Protein AF-A0A7C7PG23-F1 (afdb_monomer_lite)

Foldseek 3Di:
DDPCVDPCNVVVVPPLQQDAQPAEQAQDLVNLVVLLVLLVVLPDFLVRLLVLLCVLQVHDDDPVQDDSPPRSVVSSSVSSSPDRGVSVVVSLLVSLVVGNRNVSSQVVSQSVCRNVNHQWHADPSDIDGPDPVVD

Radius of gyration: 15.35 Å; chains: 1; bounding box: 30×36×44 Å

pLDDT: mean 93.08, std 10.12, range [50.25, 98.88]

Structure (mmCIF, N/CA/C/O backbone):
data_AF-A0A7C7PG23-F1
#
_entry.id   AF-A0A7C7PG23-F1
#
loop_
_atom_site.group_PDB
_atom_site.id
_atom_site.type_symbol
_atom_site.label_atom_id
_atom_site.label_alt_id
_atom_site.label_comp_id
_atom_site.label_asym_id
_atom_site.label_entity_id
_atom_site.label_seq_id
_atom_site.pdbx_PDB_ins_code
_atom_site.Cartn_x
_atom_site.Cartn_y
_atom_site.Cartn_z
_atom_site.occupancy
_atom_site.B_iso_or_equiv
_atom_site.auth_seq_id
_atom_site.auth_comp_id
_atom_site.auth_asym_id
_atom_site.auth_atom_id
_atom_site.pdbx_PDB_model_num
ATOM 1 N N . MET A 1 1 ? -1.144 16.197 -5.965 1.00 58.91 1 MET A N 1
ATOM 2 C CA . MET A 1 1 ? -2.307 17.110 -5.881 1.00 58.91 1 MET A CA 1
ATOM 3 C C . MET A 1 1 ? -2.333 17.678 -4.473 1.00 58.91 1 MET A C 1
ATOM 5 O O . MET A 1 1 ? -2.046 16.914 -3.566 1.00 58.91 1 MET A O 1
ATOM 9 N N . ASN A 1 2 ? -2.580 18.979 -4.289 1.00 61.81 2 ASN A N 1
ATOM 10 C CA . ASN A 1 2 ? -2.641 19.557 -2.942 1.00 61.81 2 ASN A CA 1
ATOM 11 C C . ASN A 1 2 ? -3.925 19.080 -2.239 1.00 61.81 2 ASN A C 1
ATOM 13 O O . ASN A 1 2 ? -4.990 19.086 -2.858 1.00 61.81 2 ASN A O 1
ATOM 17 N N . GLU A 1 3 ? -3.837 18.654 -0.988 1.00 64.25 3 GLU A N 1
ATOM 18 C CA . GLU A 1 3 ? -4.939 18.037 -0.242 1.00 64.25 3 GLU A CA 1
ATOM 19 C C . GLU A 1 3 ? -6.121 19.003 -0.048 1.00 64.25 3 GLU A C 1
ATOM 21 O O . GLU A 1 3 ? -7.276 18.641 -0.287 1.00 64.25 3 GLU A O 1
ATOM 26 N N . ASP A 1 4 ? -5.818 20.281 0.191 1.00 70.44 4 ASP A N 1
ATOM 27 C CA . ASP A 1 4 ? -6.788 21.383 0.292 1.00 70.44 4 ASP A CA 1
ATOM 28 C C . ASP A 1 4 ? -7.552 21.666 -1.012 1.00 70.44 4 ASP A C 1
ATOM 30 O O . ASP A 1 4 ? -8.566 22.363 -1.020 1.00 70.44 4 ASP A O 1
ATOM 34 N N . SER A 1 5 ? -7.085 21.136 -2.150 1.00 80.00 5 SER A N 1
ATOM 35 C CA . SER A 1 5 ? -7.759 21.317 -3.443 1.00 80.00 5 SER A CA 1
ATOM 36 C C . SER A 1 5 ? -8.829 20.256 -3.733 1.00 80.00 5 SER A C 1
ATOM 38 O O . SER A 1 5 ? -9.661 20.458 -4.631 1.00 80.00 5 SER A O 1
ATOM 40 N N . ARG A 1 6 ? -8.860 19.151 -2.968 1.00 83.56 6 ARG A N 1
ATOM 41 C CA . ARG A 1 6 ? -9.818 18.048 -3.156 1.00 83.56 6 ARG A CA 1
ATOM 42 C C . ARG A 1 6 ? -11.259 18.524 -2.944 1.00 83.56 6 ARG A C 1
ATOM 44 O O . ARG A 1 6 ? -11.539 19.376 -2.105 1.00 83.56 6 ARG A O 1
ATOM 51 N N . PHE A 1 7 ? -12.194 17.979 -3.728 1.00 88.81 7 PHE A N 1
ATOM 52 C CA . PHE A 1 7 ? -13.608 18.371 -3.673 1.00 88.81 7 PHE A CA 1
ATOM 53 C C . PHE A 1 7 ? -14.208 18.176 -2.275 1.00 88.81 7 PHE A C 1
ATOM 55 O O . PHE A 1 7 ? -14.825 19.106 -1.764 1.00 88.81 7 PHE A O 1
ATOM 62 N N . SER A 1 8 ? -13.994 17.013 -1.654 1.00 85.62 8 SER A N 1
ATOM 63 C CA . SER A 1 8 ? -14.511 16.691 -0.319 1.00 85.62 8 SER A CA 1
ATOM 64 C C . SER A 1 8 ? -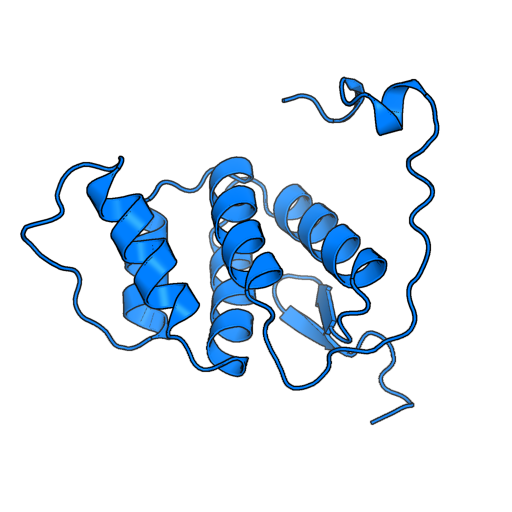13.999 17.665 0.741 1.00 85.62 8 SER A C 1
ATOM 66 O O . SER A 1 8 ? -14.804 18.238 1.469 1.00 85.62 8 SER A O 1
ATOM 68 N N . THR A 1 9 ? -12.692 17.940 0.761 1.00 81.69 9 THR A N 1
ATOM 69 C CA . THR A 1 9 ? -12.074 18.915 1.673 1.00 81.69 9 THR A CA 1
ATOM 70 C C . THR A 1 9 ? -12.654 20.314 1.477 1.00 81.69 9 THR A C 1
ATOM 72 O O . THR A 1 9 ? -13.116 20.932 2.433 1.00 81.69 9 THR A O 1
ATOM 75 N N . ARG A 1 10 ? -12.727 20.798 0.227 1.00 89.38 10 ARG A N 1
ATOM 76 C CA . ARG A 1 10 ? -13.244 22.144 -0.087 1.00 89.38 10 ARG A CA 1
ATOM 77 C C . ARG A 1 10 ? -14.708 22.359 0.297 1.00 89.38 10 ARG A C 1
ATOM 79 O O . ARG A 1 10 ? -15.122 23.507 0.430 1.00 89.38 10 ARG A O 1
ATOM 86 N N . HIS A 1 11 ? -15.482 21.288 0.438 1.00 87.56 11 HIS A N 1
ATOM 87 C CA . HIS A 1 11 ? -16.906 21.352 0.772 1.00 87.56 11 HIS A CA 1
ATOM 88 C C . HIS A 1 11 ? -17.223 20.773 2.159 1.00 87.56 11 HIS A C 1
ATOM 90 O O . HIS A 1 11 ? -18.394 20.651 2.500 1.00 87.56 11 HIS A O 1
ATOM 96 N N . GLY A 1 12 ? -16.206 20.435 2.961 1.00 83.25 12 GLY A N 1
ATOM 97 C CA . GLY A 1 12 ? -16.395 19.919 4.318 1.00 83.25 12 GLY A CA 1
ATOM 98 C C . GLY A 1 12 ? -16.996 18.512 4.393 1.00 83.25 12 GLY A C 1
ATOM 99 O O . GLY A 1 12 ? -17.500 18.136 5.440 1.00 83.25 12 GLY A O 1
ATOM 100 N N . PHE A 1 13 ? -16.941 17.719 3.319 1.00 82.31 13 PHE A N 1
ATOM 101 C CA . PHE A 1 13 ? -17.450 16.337 3.303 1.00 82.31 13 PHE A CA 1
ATOM 102 C C . PHE A 1 13 ? -16.460 15.311 3.858 1.00 82.31 13 PHE A C 1
ATOM 104 O O . PHE A 1 13 ? -16.729 14.117 3.813 1.00 82.31 13 PHE A O 1
ATOM 111 N N . ARG A 1 14 ? -15.294 15.748 4.339 1.00 72.38 14 ARG A N 1
ATOM 112 C CA . ARG A 1 14 ? -14.260 14.860 4.881 1.00 72.38 14 ARG A CA 1
ATOM 113 C C . ARG A 1 14 ? -14.515 14.530 6.355 1.00 72.38 14 ARG A C 1
ATOM 115 O O . ARG A 1 14 ? -13.609 14.604 7.178 1.00 72.38 14 ARG A O 1
ATOM 122 N N . GLU A 1 15 ? -15.761 14.222 6.697 1.00 71.94 15 GLU A N 1
ATOM 123 C CA . GLU A 1 15 ? -16.057 13.561 7.964 1.00 71.94 15 GLU A CA 1
ATOM 124 C C . GLU A 1 15 ? -15.690 12.091 7.775 1.00 71.94 15 GLU A C 1
ATOM 126 O O . GLU A 1 15 ? -16.381 11.364 7.063 1.00 71.94 15 GLU A O 1
ATOM 131 N N . VAL A 1 16 ? -14.560 11.673 8.350 1.00 68.06 16 VAL A N 1
ATOM 132 C CA . VAL A 1 16 ? -14.167 10.261 8.352 1.00 68.06 16 VAL A CA 1
ATOM 133 C C . VAL A 1 16 ? -15.198 9.523 9.199 1.00 68.06 16 VAL A C 1
ATOM 135 O O . VAL A 1 16 ? -15.217 9.651 10.424 1.00 68.06 16 VAL A O 1
ATOM 138 N N . ASN A 1 17 ? -16.103 8.810 8.536 1.00 77.62 17 ASN A N 1
ATOM 139 C CA . ASN A 1 17 ? -17.096 7.999 9.213 1.00 77.62 17 ASN A CA 1
ATOM 140 C C . ASN A 1 17 ? -16.418 6.700 9.638 1.00 77.62 17 ASN A C 1
ATOM 142 O O . ASN A 1 17 ? -16.008 5.911 8.788 1.00 77.62 17 ASN A O 1
ATOM 146 N N . GLU A 1 18 ? -16.250 6.509 10.944 1.00 83.31 18 GLU A N 1
ATOM 147 C CA . GLU A 1 18 ? -15.609 5.310 11.458 1.00 83.31 18 GLU A CA 1
ATOM 148 C C . GLU A 1 18 ? -16.492 4.087 11.199 1.00 83.31 18 GLU A C 1
ATOM 150 O O . GLU A 1 18 ? -17.471 3.844 11.908 1.00 83.31 18 GLU A O 1
ATOM 155 N N . ALA A 1 19 ? -16.145 3.315 10.167 1.00 88.75 19 ALA A N 1
ATOM 156 C CA . ALA A 1 19 ? -16.843 2.083 9.857 1.00 88.75 19 ALA A CA 1
ATOM 157 C C . ALA A 1 19 ? -16.530 1.010 10.909 1.00 88.75 19 ALA A C 1
ATOM 159 O O . ALA A 1 19 ? -15.418 0.930 11.454 1.00 88.75 19 ALA A O 1
ATOM 160 N N . GLU A 1 20 ? -17.525 0.158 11.170 1.00 92.25 20 GLU A N 1
ATOM 161 C CA . GLU A 1 20 ? -17.352 -1.048 11.976 1.00 92.25 20 GLU A CA 1
ATOM 162 C C . GLU A 1 20 ? -16.257 -1.931 11.364 1.00 92.25 20 GLU A C 1
ATOM 164 O O . GLU A 1 20 ? -16.148 -2.059 10.142 1.00 92.25 20 GLU A O 1
ATOM 169 N N . ILE A 1 21 ? -15.435 -2.551 12.214 1.00 94.25 21 ILE A N 1
ATOM 170 C CA . ILE A 1 21 ? -14.378 -3.448 11.748 1.00 94.25 21 ILE A CA 1
ATOM 171 C C . ILE A 1 21 ? -15.025 -4.705 11.160 1.00 94.25 21 ILE A C 1
ATOM 173 O O . ILE A 1 21 ? -15.550 -5.543 11.889 1.00 94.25 21 ILE A O 1
ATOM 177 N N . THR A 1 22 ? -14.936 -4.853 9.842 1.00 95.56 22 THR A N 1
ATOM 178 C CA . THR A 1 22 ? -15.451 -6.013 9.098 1.00 95.56 22 THR A CA 1
ATOM 179 C C . THR A 1 22 ? -14.336 -6.838 8.459 1.00 95.56 22 THR A C 1
ATOM 181 O O . THR A 1 22 ? -14.538 -8.015 8.158 1.00 95.56 22 THR A O 1
ATOM 184 N N . VAL A 1 23 ? -13.133 -6.269 8.320 1.00 96.31 23 VAL A N 1
ATOM 185 C CA . VAL A 1 23 ? -11.969 -6.932 7.725 1.00 96.31 23 VAL A CA 1
ATOM 186 C C . VAL A 1 23 ? -10.850 -7.055 8.755 1.00 96.31 23 VAL A C 1
ATOM 188 O O . VAL A 1 23 ? -10.303 -6.062 9.236 1.00 96.31 23 VAL A O 1
ATOM 191 N N . ARG A 1 24 ? -10.484 -8.299 9.087 1.00 94.44 24 ARG A N 1
ATOM 192 C CA . ARG A 1 24 ? -9.412 -8.607 10.052 1.00 94.44 24 ARG A CA 1
ATOM 193 C C . ARG A 1 24 ? -8.304 -9.479 9.472 1.00 94.44 24 ARG A C 1
ATOM 195 O O . ARG A 1 24 ? -7.131 -9.169 9.649 1.00 94.44 24 ARG A O 1
ATOM 202 N N . TYR A 1 25 ? -8.689 -10.556 8.795 1.00 96.38 25 TYR A N 1
ATOM 203 C CA . TYR A 1 25 ? -7.790 -11.578 8.249 1.00 96.38 25 TYR A CA 1
ATOM 204 C C . TYR A 1 25 ? -7.987 -11.730 6.741 1.00 96.38 25 TYR A C 1
ATOM 206 O O . TYR A 1 25 ? -8.113 -12.839 6.227 1.00 96.38 25 TYR A O 1
ATOM 214 N N . ASP A 1 26 ? -8.086 -10.599 6.051 1.00 98.06 26 ASP A N 1
ATOM 215 C CA . ASP A 1 26 ? -8.215 -10.540 4.602 1.00 98.06 26 ASP A CA 1
ATOM 216 C C . ASP A 1 26 ? -7.630 -9.221 4.087 1.00 98.06 26 ASP A C 1
ATOM 218 O O . ASP A 1 26 ? -7.454 -8.279 4.855 1.00 98.06 26 ASP A O 1
ATOM 222 N N . ALA A 1 27 ? -7.321 -9.163 2.797 1.00 98.19 27 ALA A N 1
ATOM 223 C CA . ALA A 1 27 ? -6.898 -7.963 2.095 1.00 98.19 27 ALA A CA 1
ATOM 224 C C . ALA A 1 27 ? -7.762 -7.835 0.829 1.00 98.19 27 ALA A C 1
ATOM 226 O O . ALA A 1 27 ? -7.441 -8.482 -0.180 1.00 98.19 27 ALA A O 1
ATOM 227 N N . PRO A 1 28 ? -8.853 -7.043 0.882 1.00 98.38 28 PRO A N 1
ATOM 228 C CA . PRO A 1 28 ? -9.761 -6.835 -0.244 1.00 98.38 28 PRO A CA 1
ATOM 229 C C . PRO A 1 28 ? -9.030 -6.358 -1.502 1.00 98.38 28 PRO A C 1
ATOM 231 O O . PRO A 1 28 ? -7.962 -5.746 -1.420 1.00 98.38 28 PRO A O 1
ATOM 234 N N . HIS A 1 29 ? -9.596 -6.626 -2.678 1.00 98.31 29 HIS A N 1
ATOM 235 C CA . HIS A 1 29 ? -8.978 -6.240 -3.953 1.00 98.31 29 HIS A CA 1
ATOM 236 C C . HIS A 1 29 ? -8.782 -4.719 -4.056 1.00 98.31 29 HIS A C 1
ATOM 238 O O . HIS A 1 29 ? -7.767 -4.235 -4.552 1.00 98.31 29 HIS A O 1
ATOM 244 N N . GLU A 1 30 ? -9.714 -3.963 -3.495 1.00 98.38 30 GLU A N 1
ATOM 245 C CA . GLU A 1 30 ? -9.698 -2.512 -3.409 1.00 98.38 30 GLU A CA 1
ATOM 246 C C . GLU A 1 30 ? -8.488 -2.025 -2.603 1.00 98.38 30 GLU A C 1
ATOM 248 O O . GLU A 1 30 ? -7.743 -1.172 -3.086 1.00 98.38 30 GLU A O 1
ATOM 253 N N . LEU A 1 31 ? -8.210 -2.638 -1.443 1.00 98.69 31 LEU A N 1
ATOM 254 C CA . LEU A 1 31 ? -7.030 -2.319 -0.634 1.00 98.69 31 LEU A CA 1
ATOM 255 C C . LEU A 1 31 ? -5.746 -2.542 -1.440 1.00 98.69 31 LEU A C 1
ATOM 257 O O . LEU A 1 31 ? -4.846 -1.705 -1.434 1.00 98.69 31 LEU A O 1
ATOM 261 N N . ARG A 1 32 ? -5.671 -3.658 -2.171 1.00 98.69 32 ARG A N 1
ATOM 262 C CA . ARG A 1 32 ? -4.510 -4.013 -3.003 1.00 98.69 32 ARG A CA 1
ATOM 263 C C . ARG A 1 32 ? -4.247 -2.986 -4.101 1.00 98.69 32 ARG A C 1
ATOM 265 O O . ARG A 1 32 ? -3.089 -2.677 -4.371 1.00 98.69 32 ARG A O 1
ATOM 272 N N . GLY A 1 33 ? -5.301 -2.432 -4.697 1.00 98.44 33 GLY A N 1
ATOM 273 C CA . GLY A 1 33 ? -5.194 -1.326 -5.646 1.00 98.44 33 GLY A CA 1
ATOM 274 C C . GLY A 1 33 ? -4.740 -0.027 -4.979 1.00 98.44 33 GLY A C 1
ATOM 275 O O . GLY A 1 33 ? -3.782 0.598 -5.436 1.00 98.44 33 GLY A O 1
ATOM 276 N N . VAL A 1 34 ? -5.381 0.342 -3.866 1.00 98.50 34 VAL A N 1
ATOM 277 C CA . VAL A 1 34 ? -5.123 1.596 -3.143 1.00 98.50 34 VAL A CA 1
ATOM 278 C C . VAL A 1 34 ? -3.679 1.693 -2.658 1.00 98.50 34 VAL A C 1
ATOM 280 O O . VAL A 1 34 ? -3.068 2.749 -2.803 1.00 98.50 34 VAL A O 1
ATOM 283 N N . ILE A 1 35 ? -3.078 0.610 -2.155 1.00 98.56 35 ILE A N 1
ATOM 284 C CA . ILE A 1 35 ? -1.689 0.667 -1.663 1.00 98.56 35 ILE A CA 1
ATOM 285 C C . ILE A 1 35 ? -0.674 0.973 -2.773 1.00 98.56 35 ILE A C 1
ATOM 287 O O . ILE A 1 35 ? 0.363 1.577 -2.503 1.00 98.56 35 ILE A O 1
ATOM 291 N N . VAL A 1 36 ? -0.965 0.596 -4.024 1.00 98.69 36 VAL A N 1
ATOM 292 C CA . VAL A 1 36 ? -0.117 0.927 -5.181 1.00 98.69 36 VAL A CA 1
ATOM 293 C C . VAL A 1 36 ? -0.219 2.415 -5.491 1.00 98.69 36 VAL A C 1
ATOM 295 O O . VAL A 1 36 ? 0.801 3.082 -5.677 1.00 98.69 36 VAL A O 1
ATOM 298 N N . ASP A 1 37 ? -1.440 2.944 -5.503 1.00 98.44 37 ASP A N 1
ATOM 299 C CA . ASP A 1 37 ? -1.685 4.352 -5.798 1.00 98.44 37 ASP A CA 1
ATOM 300 C C . ASP A 1 37 ? -1.084 5.244 -4.702 1.00 98.44 37 ASP A C 1
ATOM 302 O O . ASP A 1 37 ? -0.341 6.178 -5.010 1.00 98.44 37 ASP A O 1
ATOM 306 N N . LEU A 1 38 ? -1.286 4.895 -3.427 1.00 98.38 38 LEU A N 1
ATOM 307 C CA . LEU A 1 38 ? -0.685 5.598 -2.292 1.00 98.38 38 LEU A CA 1
ATOM 308 C C . LEU A 1 38 ? 0.844 5.527 -2.306 1.00 98.38 38 LEU A C 1
ATOM 310 O O . LEU A 1 38 ? 1.496 6.543 -2.075 1.00 98.38 38 LEU A O 1
ATOM 314 N N . ALA A 1 39 ? 1.441 4.383 -2.656 1.00 98.50 39 ALA A N 1
ATOM 315 C CA . ALA A 1 39 ? 2.890 4.293 -2.825 1.00 98.50 39 ALA A CA 1
ATOM 316 C C . ALA A 1 39 ? 3.402 5.339 -3.833 1.00 98.50 39 ALA A C 1
ATOM 318 O O . ALA A 1 39 ? 4.386 6.038 -3.576 1.00 98.50 39 ALA A O 1
ATOM 319 N N . TYR A 1 40 ? 2.730 5.481 -4.978 1.00 98.12 40 TYR A N 1
ATOM 320 C CA . TYR A 1 40 ? 3.119 6.444 -6.013 1.00 98.12 40 TYR A CA 1
ATOM 321 C C . TYR A 1 40 ? 2.853 7.888 -5.601 1.00 98.12 40 TYR A C 1
ATOM 323 O O . TYR A 1 40 ? 3.682 8.771 -5.849 1.00 98.12 40 TYR A O 1
ATOM 331 N N . GLU A 1 41 ? 1.729 8.135 -4.938 1.00 96.69 41 GLU A N 1
ATOM 332 C CA . GLU A 1 41 ? 1.381 9.437 -4.384 1.00 96.69 41 GLU A CA 1
ATOM 333 C C . GLU A 1 41 ? 2.331 9.904 -3.277 1.00 96.69 41 GLU A C 1
ATOM 335 O O . GLU A 1 41 ? 2.492 11.119 -3.109 1.00 96.69 41 GLU A O 1
ATOM 340 N N . SER A 1 42 ? 2.970 8.964 -2.579 1.00 96.56 42 SER A N 1
ATOM 341 C CA . SER A 1 42 ? 4.010 9.193 -1.568 1.00 96.56 42 SER A CA 1
ATOM 342 C C . SER A 1 42 ? 5.433 9.115 -2.135 1.00 96.56 42 SER A C 1
ATOM 344 O O . SER A 1 42 ? 6.419 9.092 -1.396 1.00 96.56 42 SER A O 1
ATOM 346 N N . GLY A 1 43 ? 5.563 9.127 -3.465 1.00 96.88 43 GLY A N 1
ATOM 347 C CA . GLY A 1 43 ? 6.820 9.380 -4.166 1.00 96.88 43 GLY A CA 1
ATOM 348 C C . GLY A 1 43 ? 7.526 8.154 -4.740 1.00 96.88 43 GLY A C 1
ATOM 349 O O . GLY A 1 43 ? 8.514 8.335 -5.462 1.00 96.88 43 GLY A O 1
ATOM 350 N N . LEU A 1 44 ? 7.027 6.936 -4.509 1.00 97.94 44 LEU A N 1
ATOM 351 C CA . LEU A 1 44 ? 7.591 5.740 -5.134 1.00 97.94 44 LEU A CA 1
ATOM 352 C C . LEU A 1 44 ? 7.306 5.733 -6.644 1.00 97.94 44 LEU A C 1
ATOM 354 O O . LEU A 1 44 ? 6.469 6.457 -7.187 1.00 97.94 44 LEU A O 1
ATOM 358 N N . ARG A 1 45 ? 8.056 4.891 -7.351 1.00 98.06 45 ARG A N 1
ATOM 359 C CA . ARG A 1 45 ? 7.872 4.598 -8.776 1.00 98.06 45 ARG A CA 1
ATOM 360 C C . ARG A 1 45 ? 7.648 3.097 -8.965 1.00 98.06 45 ARG A C 1
ATOM 362 O O . ARG A 1 45 ? 8.118 2.330 -8.117 1.00 98.06 45 ARG A O 1
ATOM 369 N N . PRO A 1 46 ? 7.015 2.660 -10.069 1.00 98.38 46 PRO A N 1
ATOM 370 C CA . PRO A 1 46 ? 6.764 1.243 -10.326 1.00 98.38 46 PRO A CA 1
ATOM 371 C C . PRO A 1 46 ? 7.997 0.343 -10.162 1.00 98.38 46 PRO A C 1
ATOM 373 O O . PRO A 1 46 ? 7.894 -0.709 -9.535 1.00 98.38 46 PRO A O 1
ATOM 376 N N . LYS A 1 47 ? 9.188 0.750 -10.621 1.00 97.56 47 LYS A N 1
ATOM 377 C CA . LYS A 1 47 ? 10.431 -0.024 -10.401 1.00 97.56 47 LYS A CA 1
ATOM 378 C C . LYS A 1 47 ? 10.827 -0.182 -8.933 1.00 97.56 47 LYS A C 1
ATOM 380 O O . LYS A 1 47 ? 11.258 -1.269 -8.535 1.00 97.56 47 LYS A O 1
ATOM 385 N N . THR A 1 48 ? 10.714 0.884 -8.142 1.00 97.56 48 THR A N 1
ATOM 386 C CA . THR A 1 48 ? 11.017 0.840 -6.704 1.00 97.56 48 THR A CA 1
ATOM 387 C C . THR A 1 48 ? 10.023 -0.075 -6.003 1.00 97.56 48 THR A C 1
ATOM 389 O O . THR A 1 48 ? 10.435 -0.996 -5.300 1.00 97.56 48 THR A O 1
ATOM 392 N N . LEU A 1 49 ? 8.728 0.093 -6.295 1.00 98.44 49 LEU A N 1
ATOM 393 C CA . LEU A 1 49 ? 7.675 -0.760 -5.754 1.00 98.44 49 LEU A CA 1
ATOM 394 C C . LEU A 1 49 ? 7.889 -2.231 -6.136 1.00 98.44 49 LEU A C 1
ATOM 396 O O . LEU A 1 49 ? 7.829 -3.092 -5.267 1.00 98.44 49 LEU A O 1
ATOM 400 N N . ARG A 1 50 ? 8.261 -2.528 -7.388 1.00 98.38 50 ARG A N 1
ATOM 401 C CA . ARG A 1 50 ? 8.562 -3.899 -7.832 1.00 98.38 50 ARG A CA 1
ATOM 402 C C . ARG A 1 50 ? 9.662 -4.554 -7.019 1.00 98.38 50 ARG A C 1
ATOM 404 O O . ARG A 1 50 ? 9.590 -5.747 -6.732 1.00 98.38 50 ARG A O 1
ATOM 411 N N . THR A 1 51 ? 10.678 -3.786 -6.639 1.00 97.94 51 THR A N 1
ATOM 412 C CA . THR A 1 51 ? 11.767 -4.293 -5.799 1.00 97.94 51 THR A CA 1
ATOM 413 C C . THR A 1 51 ? 11.243 -4.712 -4.423 1.00 97.94 51 THR A C 1
ATOM 415 O O . THR A 1 51 ? 11.604 -5.789 -3.944 1.00 97.94 51 THR A O 1
ATOM 418 N N . LEU A 1 52 ? 10.346 -3.921 -3.824 1.00 98.31 52 LEU A N 1
ATOM 419 C CA . LEU A 1 52 ? 9.693 -4.250 -2.551 1.00 98.31 52 LEU A CA 1
ATOM 420 C C . LEU A 1 52 ? 8.761 -5.456 -2.690 1.00 98.31 52 LEU A C 1
ATOM 422 O O . LEU A 1 52 ? 8.936 -6.442 -1.976 1.00 98.31 52 LEU A O 1
ATOM 426 N N . VAL A 1 53 ? 7.853 -5.431 -3.669 1.00 98.50 53 VAL A N 1
ATOM 427 C CA . VAL A 1 53 ? 6.906 -6.519 -3.957 1.00 98.50 53 VAL A CA 1
ATOM 428 C C . VAL A 1 53 ? 7.646 -7.840 -4.169 1.00 98.50 53 VAL A C 1
ATOM 430 O O . VAL A 1 53 ? 7.346 -8.837 -3.516 1.00 98.50 53 VAL A O 1
ATOM 433 N N . CYS A 1 54 ? 8.674 -7.863 -5.021 1.00 98.25 54 CYS A N 1
ATOM 434 C CA . CYS A 1 54 ? 9.462 -9.071 -5.266 1.00 98.25 54 CYS A CA 1
ATOM 435 C C . CYS A 1 54 ? 10.163 -9.577 -4.000 1.00 98.25 54 CYS A C 1
ATOM 437 O O . CYS A 1 54 ? 10.203 -10.787 -3.767 1.00 98.25 54 CYS A O 1
ATOM 439 N N . ARG A 1 55 ? 10.700 -8.672 -3.171 1.00 98.19 55 ARG A N 1
ATOM 440 C CA . ARG A 1 55 ? 11.378 -9.026 -1.918 1.00 98.19 55 ARG A CA 1
ATOM 441 C C . ARG A 1 55 ? 10.407 -9.640 -0.908 1.00 98.19 55 ARG A C 1
ATOM 443 O O . ARG A 1 55 ? 10.688 -10.729 -0.409 1.00 98.19 55 ARG A O 1
ATOM 450 N N . ILE A 1 56 ? 9.277 -8.983 -0.647 1.00 98.25 56 ILE A N 1
ATOM 451 C CA . ILE A 1 56 ? 8.259 -9.432 0.317 1.00 98.25 56 ILE A CA 1
ATOM 452 C C . ILE A 1 56 ? 7.612 -10.740 -0.153 1.00 98.25 56 ILE A C 1
ATOM 454 O O . ILE A 1 56 ? 7.563 -11.731 0.579 1.00 98.25 56 ILE A O 1
ATOM 458 N N . LEU A 1 57 ? 7.207 -10.810 -1.424 1.00 98.00 57 LEU A N 1
ATOM 459 C CA . LEU A 1 57 ? 6.541 -11.991 -1.976 1.00 98.00 57 LEU A CA 1
ATOM 460 C C . LEU A 1 57 ? 7.504 -13.135 -2.330 1.00 98.00 57 LEU A C 1
ATOM 462 O O . LEU A 1 57 ? 7.045 -14.232 -2.663 1.00 98.00 57 LEU A O 1
ATOM 466 N N . ARG A 1 58 ? 8.823 -12.906 -2.238 1.00 97.31 58 ARG A N 1
ATOM 467 C CA . ARG A 1 58 ? 9.896 -13.830 -2.650 1.00 97.31 58 ARG A CA 1
ATOM 468 C C . ARG A 1 58 ? 9.741 -14.283 -4.106 1.00 97.31 58 ARG A C 1
ATOM 470 O O . ARG A 1 58 ? 9.815 -15.472 -4.423 1.00 97.31 58 ARG A O 1
ATOM 477 N N . LYS A 1 59 ? 9.508 -13.319 -4.996 1.00 96.62 59 LYS A N 1
ATOM 478 C CA . LYS A 1 59 ? 9.351 -13.510 -6.445 1.00 96.62 59 LYS A CA 1
ATOM 479 C C . LYS A 1 59 ? 10.526 -12.892 -7.199 1.00 96.62 59 LYS A C 1
ATOM 481 O O . LYS A 1 59 ? 11.273 -12.080 -6.659 1.00 96.62 59 LYS A O 1
ATOM 486 N N . ARG A 1 60 ? 10.709 -13.310 -8.451 1.00 95.81 60 ARG A N 1
ATOM 487 C CA . ARG A 1 60 ? 11.621 -12.641 -9.385 1.00 95.81 60 ARG A CA 1
ATOM 488 C C . ARG A 1 60 ? 10.811 -11.698 -10.272 1.00 95.81 60 ARG A C 1
ATOM 490 O O . ARG A 1 60 ? 9.721 -12.107 -10.666 1.00 95.81 60 ARG A O 1
ATOM 497 N N . PRO A 1 61 ? 11.348 -10.515 -10.609 1.00 94.88 61 PRO A N 1
ATOM 498 C CA . PRO A 1 61 ? 10.714 -9.649 -11.588 1.00 94.88 61 PRO A CA 1
ATOM 499 C C . PRO A 1 61 ? 10.763 -10.295 -12.977 1.00 94.88 61 PRO A C 1
ATOM 501 O O . PRO A 1 61 ? 11.739 -10.982 -13.307 1.00 94.88 61 PRO A O 1
ATOM 504 N N . ASP A 1 62 ? 9.753 -10.043 -13.802 1.00 93.62 62 ASP A N 1
ATOM 505 C CA . ASP A 1 62 ? 9.793 -10.388 -15.219 1.00 93.62 62 ASP A CA 1
ATOM 506 C C . ASP A 1 62 ? 10.776 -9.456 -15.942 1.00 93.62 62 ASP A C 1
ATOM 508 O O . ASP A 1 62 ? 10.583 -8.242 -16.047 1.00 93.62 62 ASP A O 1
ATOM 512 N N . SER A 1 63 ? 11.862 -10.031 -16.463 1.00 90.94 63 SER A N 1
ATOM 513 C CA . SER A 1 63 ? 12.886 -9.287 -17.201 1.00 90.94 63 SER A CA 1
ATOM 514 C C . SER A 1 63 ? 12.377 -8.675 -18.508 1.00 90.94 63 SER A C 1
ATOM 516 O O . SER A 1 63 ? 13.019 -7.766 -19.032 1.00 90.94 63 SER A O 1
ATOM 518 N N . ASN A 1 64 ? 11.247 -9.151 -19.039 1.00 93.00 64 ASN A N 1
ATOM 519 C CA . ASN A 1 64 ? 10.628 -8.589 -20.238 1.00 93.00 64 ASN A CA 1
ATOM 520 C C . ASN A 1 64 ? 9.824 -7.313 -19.940 1.00 93.00 64 ASN A C 1
ATOM 522 O O . ASN A 1 64 ? 9.585 -6.521 -20.851 1.00 93.00 64 ASN A O 1
ATOM 526 N N . ASN A 1 65 ? 9.487 -7.058 -18.672 1.00 93.19 65 ASN A N 1
ATOM 527 C CA . ASN A 1 65 ? 8.786 -5.854 -18.234 1.00 93.19 65 ASN A CA 1
ATOM 528 C C . ASN A 1 65 ? 9.801 -4.786 -17.807 1.00 93.19 65 ASN A C 1
ATOM 530 O O . ASN A 1 65 ? 10.266 -4.744 -16.665 1.00 93.1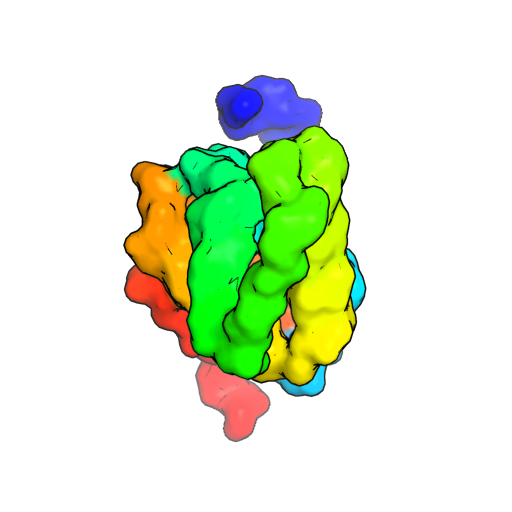9 65 ASN A O 1
ATOM 534 N N . TRP A 1 66 ? 10.194 -3.922 -18.746 1.00 90.31 66 TRP A N 1
ATOM 535 C CA . TRP A 1 66 ? 11.256 -2.925 -18.531 1.00 90.31 66 TRP A CA 1
ATOM 536 C C . TRP A 1 66 ? 10.764 -1.471 -18.454 1.00 90.31 66 TRP A C 1
ATOM 538 O O . TRP A 1 66 ? 11.460 -0.625 -17.877 1.00 90.31 66 TRP A O 1
ATOM 548 N N . SER A 1 67 ? 9.586 -1.158 -19.004 1.00 95.25 67 SER A N 1
ATOM 549 C CA . SER A 1 67 ? 8.994 0.182 -18.913 1.00 95.25 67 SER A CA 1
ATOM 550 C C . SER A 1 67 ? 8.218 0.352 -17.605 1.00 95.25 67 SER A C 1
ATOM 552 O O . SER A 1 67 ? 7.502 -0.554 -17.194 1.00 95.25 67 SER A O 1
ATOM 554 N N . GLU A 1 68 ? 8.344 1.522 -16.962 1.00 95.44 68 GLU A N 1
ATOM 555 C CA . GLU A 1 68 ? 7.606 1.839 -15.719 1.00 95.44 68 GLU A CA 1
ATOM 556 C C . GLU A 1 68 ? 6.101 1.620 -15.905 1.00 95.44 68 GLU A C 1
ATOM 558 O O . GLU A 1 68 ? 5.472 0.911 -15.128 1.00 95.44 68 GLU A O 1
ATOM 563 N N . TYR A 1 69 ? 5.560 2.174 -16.992 1.00 96.19 69 TYR A N 1
ATOM 564 C CA . TYR A 1 69 ? 4.164 2.040 -17.378 1.00 96.19 69 TYR A CA 1
ATOM 565 C C . TYR A 1 69 ? 4.054 1.507 -18.817 1.00 96.19 69 TYR A C 1
ATOM 567 O O . TYR A 1 69 ? 4.928 1.796 -19.648 1.00 96.19 69 TYR A O 1
ATOM 575 N N . PRO A 1 70 ? 3.001 0.738 -19.137 1.00 95.69 70 PRO A N 1
ATOM 576 C CA . PRO A 1 70 ? 2.116 0.068 -18.178 1.00 95.69 70 PRO A CA 1
ATOM 577 C C . PRO A 1 70 ? 2.763 -1.185 -17.552 1.00 95.69 70 PRO A C 1
ATOM 579 O O . PRO A 1 70 ? 2.320 -1.639 -16.512 1.00 95.69 70 PRO A O 1
ATOM 582 N N . ASN A 1 71 ? 3.831 -1.721 -18.153 1.00 97.69 71 ASN A N 1
ATOM 583 C CA . ASN A 1 71 ? 4.284 -3.095 -17.908 1.00 97.69 71 ASN A CA 1
ATOM 584 C C . ASN A 1 71 ? 4.692 -3.399 -16.454 1.00 97.69 71 ASN A C 1
ATOM 586 O O . ASN A 1 71 ? 4.271 -4.409 -15.903 1.00 97.69 71 ASN A O 1
ATOM 590 N N . ILE A 1 72 ? 5.530 -2.562 -15.829 1.00 98.25 72 ILE A N 1
ATOM 591 C CA . ILE A 1 72 ? 5.976 -2.806 -14.444 1.00 98.25 72 ILE A CA 1
ATOM 592 C C . ILE A 1 72 ? 4.862 -2.501 -13.434 1.00 98.25 72 ILE A C 1
ATOM 594 O O . ILE A 1 72 ? 4.735 -3.216 -12.443 1.00 98.25 72 ILE A O 1
ATOM 598 N N . ASP A 1 73 ? 4.062 -1.458 -13.664 1.00 98.38 73 ASP A N 1
ATOM 599 C CA . ASP A 1 73 ? 2.863 -1.177 -12.861 1.00 98.38 73 ASP A CA 1
ATOM 600 C C . ASP A 1 73 ? 1.886 -2.364 -12.878 1.00 98.38 73 ASP A C 1
ATOM 602 O O . ASP A 1 73 ? 1.494 -2.853 -11.821 1.00 98.38 73 ASP A O 1
ATOM 606 N N . GLU A 1 74 ? 1.577 -2.898 -14.059 1.00 98.19 74 GLU A N 1
ATOM 607 C CA . GLU A 1 74 ? 0.696 -4.055 -14.209 1.00 98.19 74 GLU A CA 1
ATOM 608 C C . GLU A 1 74 ? 1.279 -5.310 -13.541 1.00 98.19 74 GLU A C 1
ATOM 610 O O . GLU A 1 74 ? 0.566 -6.008 -12.821 1.00 98.19 74 GLU A O 1
ATOM 615 N N . GLU A 1 75 ? 2.584 -5.564 -13.693 1.00 98.19 75 GLU A N 1
ATOM 616 C CA . GLU A 1 75 ? 3.281 -6.645 -12.986 1.00 98.19 75 GLU A CA 1
ATOM 617 C C . GLU A 1 75 ? 3.126 -6.518 -11.463 1.00 98.19 75 GLU A C 1
ATOM 619 O O . GLU A 1 75 ? 2.810 -7.498 -10.787 1.00 98.19 75 GLU A O 1
ATOM 624 N N . ASN A 1 76 ? 3.319 -5.314 -10.914 1.00 98.62 76 ASN A N 1
ATOM 625 C CA . ASN A 1 76 ? 3.152 -5.065 -9.483 1.00 98.62 76 ASN A CA 1
ATOM 626 C C . ASN A 1 76 ? 1.725 -5.361 -9.030 1.00 98.62 76 ASN A C 1
ATOM 628 O O . ASN A 1 76 ? 1.546 -6.103 -8.067 1.00 98.62 76 ASN A O 1
ATOM 632 N N . ARG A 1 77 ? 0.725 -4.815 -9.731 1.00 98.56 77 ARG A N 1
ATOM 633 C CA . ARG A 1 77 ? -0.694 -5.014 -9.408 1.00 98.56 77 ARG A CA 1
ATOM 634 C C . ARG A 1 77 ? -1.057 -6.495 -9.433 1.00 98.56 77 ARG A C 1
ATOM 636 O O . ARG A 1 77 ? -1.559 -7.005 -8.441 1.00 98.56 77 ARG A O 1
ATOM 643 N N . GLN A 1 78 ? -0.670 -7.219 -10.483 1.00 98.38 78 GLN A N 1
ATOM 644 C CA . GLN A 1 78 ? -0.907 -8.661 -10.585 1.00 98.38 78 GLN A CA 1
ATOM 645 C C . GLN A 1 78 ? -0.225 -9.453 -9.460 1.00 98.38 78 GLN A C 1
ATOM 647 O O . GLN A 1 78 ? -0.809 -10.387 -8.910 1.00 98.38 78 GLN A O 1
ATOM 652 N N . LEU A 1 79 ? 1.017 -9.118 -9.103 1.00 98.50 79 LEU A N 1
ATOM 653 C CA . LEU A 1 79 ? 1.722 -9.793 -8.012 1.00 98.50 79 LEU A CA 1
ATOM 654 C C . LEU A 1 79 ? 1.056 -9.539 -6.656 1.00 98.50 79 LEU A C 1
ATOM 656 O O . LEU A 1 79 ? 0.947 -10.471 -5.857 1.00 98.50 79 LEU A O 1
ATOM 660 N N . ILE A 1 80 ? 0.607 -8.307 -6.411 1.00 98.69 80 ILE A N 1
ATOM 661 C CA . ILE A 1 80 ? -0.097 -7.924 -5.186 1.00 98.69 80 ILE A CA 1
ATOM 662 C C . ILE A 1 80 ? -1.478 -8.582 -5.144 1.00 98.69 80 ILE A C 1
ATOM 664 O O . ILE A 1 80 ? -1.816 -9.152 -4.115 1.00 98.69 80 ILE A O 1
ATOM 668 N N . ASP A 1 81 ? -2.243 -8.600 -6.236 1.00 98.56 81 ASP A N 1
ATOM 669 C CA . ASP A 1 81 ? -3.560 -9.252 -6.321 1.00 98.56 81 ASP A CA 1
ATOM 670 C C . ASP A 1 81 ? -3.506 -10.741 -5.963 1.00 98.56 81 ASP A C 1
ATOM 672 O O . ASP A 1 81 ? -4.382 -11.255 -5.273 1.00 98.56 81 ASP A O 1
ATOM 676 N N . ASN A 1 82 ? -2.429 -11.423 -6.357 1.00 98.12 82 ASN A N 1
ATOM 677 C CA . ASN A 1 82 ? -2.227 -12.847 -6.086 1.00 98.12 82 ASN A CA 1
ATOM 678 C C . ASN A 1 82 ? -1.516 -13.139 -4.749 1.00 98.12 82 ASN A C 1
ATOM 680 O O . ASN A 1 82 ? -1.166 -14.291 -4.476 1.00 98.12 82 AS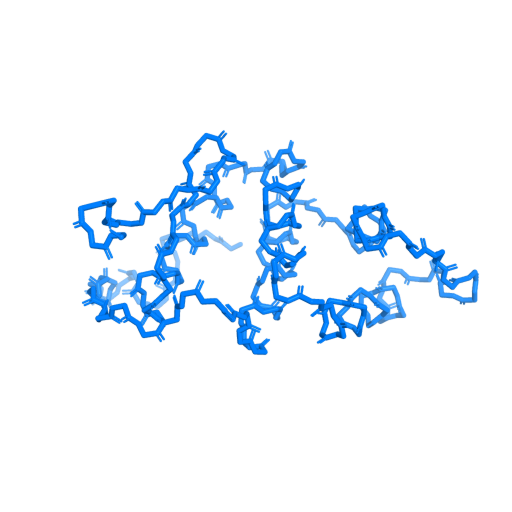N A O 1
ATOM 684 N N . ALA A 1 83 ? -1.229 -12.123 -3.931 1.00 98.44 83 ALA A N 1
ATOM 685 C CA . ALA A 1 83 ? -0.541 -12.308 -2.658 1.00 98.44 83 ALA A CA 1
ATOM 686 C C . ALA A 1 83 ? -1.476 -12.852 -1.564 1.00 98.44 83 ALA A C 1
ATOM 688 O O . ALA A 1 83 ? -2.659 -12.521 -1.501 1.00 98.44 83 ALA A O 1
ATOM 689 N N . GLU A 1 84 ? -0.922 -13.628 -0.634 1.00 98.44 84 GLU A N 1
ATOM 690 C CA . GLU A 1 84 ? -1.612 -13.917 0.627 1.00 98.44 84 GLU A CA 1
ATOM 691 C C . GLU A 1 84 ? -1.900 -12.613 1.374 1.00 98.44 84 GLU A C 1
ATOM 693 O O . GLU A 1 84 ? -1.049 -11.720 1.387 1.00 98.44 84 GLU A O 1
ATOM 698 N N . TRP A 1 85 ? -3.068 -12.513 2.012 1.00 98.50 85 TRP A N 1
ATOM 699 C CA . TRP A 1 85 ? -3.530 -11.269 2.636 1.00 98.50 85 TRP A CA 1
ATOM 700 C C . TRP A 1 85 ? -2.495 -10.673 3.599 1.00 98.50 85 TRP A C 1
ATOM 702 O O . TRP A 1 85 ? -2.190 -9.490 3.513 1.00 98.50 85 TRP A O 1
ATOM 712 N N . TYR A 1 86 ? -1.864 -11.495 4.441 1.00 98.25 86 TYR A N 1
ATOM 713 C CA . TYR A 1 86 ? -0.881 -11.033 5.426 1.00 98.25 86 TYR A CA 1
ATOM 714 C C . TYR A 1 86 ? 0.376 -10.437 4.775 1.00 98.25 86 TYR A C 1
ATOM 716 O O . TYR A 1 86 ? 0.970 -9.517 5.320 1.00 98.25 86 TYR A O 1
ATOM 724 N N . LYS A 1 87 ? 0.742 -10.875 3.562 1.00 98.69 87 LYS A N 1
ATOM 725 C CA . LYS A 1 87 ? 1.863 -10.283 2.816 1.00 98.69 87 LYS A CA 1
ATOM 726 C C . LYS A 1 87 ? 1.525 -8.925 2.211 1.00 98.69 87 LYS A C 1
ATOM 728 O O . LYS A 1 87 ? 2.437 -8.175 1.878 1.00 98.69 87 LYS A O 1
ATOM 733 N N . VAL A 1 88 ? 0.239 -8.626 2.013 1.00 98.81 88 VAL A N 1
ATOM 734 C CA . VAL A 1 88 ? -0.202 -7.278 1.627 1.00 98.81 88 VAL A CA 1
ATOM 735 C C . VAL A 1 88 ? 0.066 -6.321 2.783 1.00 98.81 88 VAL A C 1
ATOM 737 O O . VAL A 1 88 ? 0.582 -5.236 2.554 1.00 98.81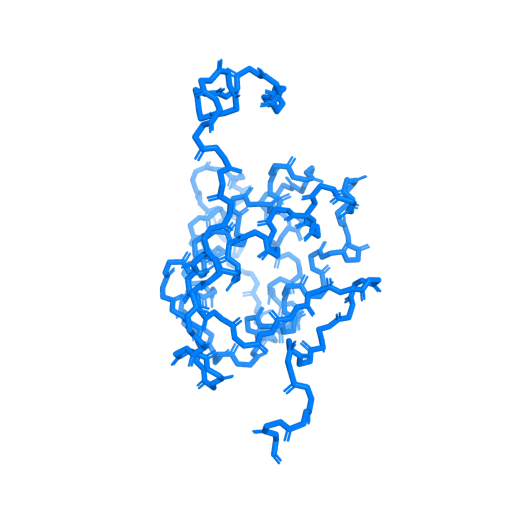 88 VAL A O 1
ATOM 740 N N . TYR A 1 89 ? -0.185 -6.752 4.018 1.00 98.75 89 TYR A N 1
ATOM 741 C CA . TYR A 1 89 ? 0.133 -5.977 5.216 1.00 98.75 89 TYR A CA 1
ATOM 742 C C . TYR A 1 89 ? 1.650 -5.827 5.434 1.00 98.75 89 TYR A C 1
ATOM 744 O O . TYR A 1 89 ? 2.099 -4.697 5.599 1.00 98.75 89 TYR A O 1
ATOM 752 N N . ASP A 1 90 ? 2.452 -6.890 5.263 1.00 98.75 90 ASP A N 1
ATOM 753 C CA . ASP A 1 90 ? 3.928 -6.776 5.247 1.00 98.75 90 ASP A CA 1
ATOM 754 C C . ASP A 1 90 ? 4.412 -5.753 4.191 1.00 98.75 90 ASP A C 1
ATOM 756 O O . ASP A 1 90 ? 5.402 -5.042 4.369 1.00 98.75 90 ASP A O 1
ATOM 760 N N . LEU A 1 91 ? 3.731 -5.696 3.039 1.00 98.75 91 LEU A N 1
ATOM 761 C CA . LEU A 1 91 ? 4.051 -4.752 1.972 1.00 98.75 91 LEU A CA 1
ATOM 762 C C . LEU A 1 91 ? 3.655 -3.314 2.334 1.00 98.75 91 LEU A C 1
ATOM 764 O O . LEU A 1 91 ? 4.370 -2.399 1.938 1.00 98.75 91 LEU A O 1
ATOM 768 N N . ILE A 1 92 ? 2.560 -3.102 3.069 1.00 98.88 92 ILE A N 1
ATOM 769 C CA . ILE A 1 92 ? 2.144 -1.772 3.544 1.00 98.88 92 ILE A CA 1
ATOM 770 C C . ILE A 1 92 ? 3.219 -1.177 4.456 1.00 98.88 92 ILE A C 1
ATOM 772 O O . ILE A 1 92 ? 3.637 -0.045 4.218 1.00 98.88 92 ILE A O 1
ATOM 776 N N . GLU A 1 93 ? 3.727 -1.945 5.422 1.00 98.81 93 GLU A N 1
ATOM 777 C CA . GLU A 1 93 ? 4.835 -1.517 6.292 1.00 98.81 93 GLU A CA 1
ATOM 778 C C . GLU A 1 93 ? 6.095 -1.209 5.469 1.00 98.81 93 GLU A C 1
ATOM 780 O O . GLU A 1 93 ? 6.681 -0.132 5.578 1.00 98.81 93 GLU A O 1
ATOM 785 N N . ALA A 1 94 ? 6.459 -2.098 4.538 1.00 98.62 94 ALA A N 1
ATOM 786 C CA . ALA A 1 94 ? 7.622 -1.892 3.676 1.00 98.62 94 ALA A CA 1
ATOM 787 C C . ALA A 1 94 ? 7.490 -0.671 2.744 1.00 98.62 94 ALA A C 1
ATOM 789 O O . ALA A 1 94 ? 8.497 -0.050 2.397 1.00 98.62 94 ALA A O 1
ATOM 790 N N . ILE A 1 95 ? 6.276 -0.333 2.292 1.00 98.69 95 ILE A N 1
ATOM 791 C CA . ILE A 1 95 ? 6.018 0.892 1.525 1.00 98.69 95 ILE A CA 1
ATOM 792 C C . ILE A 1 95 ? 6.166 2.109 2.435 1.00 98.69 95 ILE A C 1
ATOM 794 O O . ILE A 1 95 ? 6.825 3.064 2.028 1.00 98.69 95 ILE A O 1
ATOM 798 N N . ALA A 1 96 ? 5.603 2.069 3.644 1.00 98.44 96 ALA A N 1
ATOM 799 C CA . ALA A 1 96 ? 5.687 3.160 4.609 1.00 98.44 96 ALA A CA 1
ATOM 800 C C . ALA A 1 96 ? 7.145 3.525 4.927 1.00 98.44 96 ALA A C 1
ATOM 802 O O . ALA A 1 96 ? 7.518 4.692 4.836 1.00 98.44 96 ALA A O 1
ATOM 803 N N . GLU A 1 97 ? 7.997 2.523 5.168 1.00 98.06 97 GLU A N 1
ATOM 804 C CA . GLU A 1 97 ? 9.433 2.711 5.424 1.00 98.06 97 GLU A CA 1
ATOM 805 C C . GLU A 1 97 ? 10.200 3.352 4.255 1.00 98.06 97 GLU A C 1
ATOM 807 O O . GLU A 1 97 ? 11.266 3.938 4.449 1.00 98.06 97 GLU A O 1
ATOM 812 N N . GLN A 1 98 ? 9.718 3.178 3.022 1.00 97.94 98 GLN A N 1
ATOM 813 C CA . GLN A 1 98 ? 10.405 3.623 1.803 1.00 97.94 98 GLN A CA 1
ATOM 814 C C . GLN A 1 98 ? 9.750 4.847 1.156 1.00 97.94 98 GLN A C 1
ATOM 816 O O . GLN A 1 98 ? 10.279 5.379 0.174 1.00 97.94 98 GLN A O 1
ATOM 821 N N . ALA A 1 99 ? 8.601 5.284 1.671 1.00 97.56 99 ALA A N 1
ATOM 822 C CA . ALA A 1 99 ? 7.890 6.466 1.216 1.00 97.56 99 ALA A CA 1
ATOM 823 C C . ALA A 1 99 ? 8.777 7.708 1.342 1.00 97.56 99 ALA A C 1
ATOM 825 O O . ALA A 1 99 ? 9.422 7.936 2.362 1.00 97.56 99 ALA A O 1
ATOM 826 N N . HIS A 1 100 ? 8.802 8.544 0.301 1.00 97.31 100 HIS A N 1
ATOM 827 C CA . HIS A 1 100 ? 9.451 9.853 0.410 1.00 97.31 100 HIS A CA 1
ATOM 828 C C . HIS A 1 100 ? 8.646 10.787 1.321 1.00 97.31 100 HIS A C 1
ATOM 830 O O . HIS A 1 100 ? 9.217 11.657 1.972 1.00 97.31 100 HIS A O 1
ATOM 836 N N . ASP A 1 101 ? 7.325 10.604 1.330 1.00 96.81 101 ASP A N 1
ATOM 837 C CA . ASP A 1 101 ? 6.373 11.298 2.189 1.00 96.81 101 ASP A CA 1
ATOM 838 C C . ASP A 1 101 ? 5.642 10.264 3.060 1.00 96.81 101 ASP A C 1
ATOM 840 O O . ASP A 1 101 ? 4.569 9.760 2.711 1.00 96.81 101 ASP A O 1
ATOM 844 N N . GLN A 1 102 ? 6.306 9.867 4.149 1.00 96.56 102 GLN A N 1
ATOM 845 C CA . GLN A 1 102 ? 5.821 8.846 5.080 1.00 96.56 102 GLN A CA 1
ATOM 846 C C . GLN A 1 102 ? 4.542 9.297 5.796 1.00 96.56 102 GLN A C 1
ATOM 848 O O . GLN A 1 102 ? 3.586 8.531 5.864 1.00 96.56 102 GLN A O 1
ATOM 853 N N . GLU A 1 103 ? 4.495 10.550 6.260 1.00 95.56 103 GLU A N 1
ATOM 854 C CA . GLU A 1 103 ? 3.327 11.126 6.940 1.00 95.56 103 GLU A CA 1
ATOM 855 C C . GLU A 1 103 ? 2.092 11.100 6.034 1.00 95.56 103 GLU A C 1
ATOM 857 O O . GLU A 1 103 ? 0.999 10.712 6.457 1.00 95.56 103 GLU A O 1
ATOM 862 N N . LYS A 1 104 ? 2.262 11.428 4.749 1.00 94.69 104 LYS A N 1
ATOM 863 C CA . LYS A 1 104 ? 1.176 11.318 3.779 1.00 94.69 104 LYS A CA 1
ATOM 864 C C . LYS A 1 104 ? 0.736 9.873 3.550 1.00 94.69 104 LYS A C 1
ATOM 866 O O . LYS A 1 104 ? -0.462 9.617 3.485 1.00 94.69 104 LYS A O 1
ATOM 871 N N . PHE A 1 105 ? 1.674 8.933 3.403 1.00 97.81 105 PHE A N 1
ATOM 872 C CA . PHE A 1 105 ? 1.309 7.524 3.218 1.00 97.81 105 PHE A CA 1
ATOM 873 C C . PHE A 1 105 ? 0.509 7.003 4.416 1.00 97.81 105 PHE A C 1
ATOM 875 O O . PHE A 1 105 ? -0.562 6.429 4.235 1.00 97.81 105 PHE A O 1
ATOM 882 N N . GLU A 1 106 ? 1.011 7.255 5.628 1.00 98.00 106 GLU A N 1
ATOM 883 C CA . GLU A 1 106 ? 0.403 6.811 6.880 1.00 98.00 106 GLU A CA 1
ATOM 884 C C . GLU A 1 106 ? -0.972 7.438 7.118 1.00 98.00 106 GLU A C 1
ATOM 886 O O . GLU A 1 106 ? -1.921 6.737 7.468 1.00 98.00 106 GLU A O 1
ATOM 891 N N . SER A 1 107 ? -1.116 8.743 6.891 1.00 95.38 107 SER A N 1
ATOM 892 C CA . SER A 1 107 ? -2.408 9.414 7.060 1.00 95.38 107 SER A CA 1
ATOM 893 C C . SER A 1 107 ? -3.457 8.901 6.068 1.00 95.38 107 SER A C 1
ATOM 895 O O . SER A 1 107 ? -4.569 8.565 6.477 1.00 95.38 107 SER A O 1
ATOM 897 N N . GLU A 1 108 ? -3.115 8.761 4.786 1.00 95.94 108 GLU A N 1
ATOM 898 C CA . GLU A 1 108 ? -4.072 8.344 3.756 1.00 95.94 108 GLU A CA 1
ATOM 899 C C . GLU A 1 108 ? -4.450 6.856 3.861 1.00 95.94 108 GLU A C 1
ATOM 901 O O . GLU A 1 108 ? -5.628 6.525 3.705 1.00 95.94 108 GLU A O 1
ATOM 906 N N . ILE A 1 109 ? -3.510 5.952 4.181 1.00 98.12 109 ILE A N 1
ATOM 907 C CA . ILE A 1 109 ? -3.850 4.530 4.371 1.00 98.12 109 ILE A CA 1
ATOM 908 C C . ILE A 1 109 ? -4.725 4.323 5.609 1.00 98.12 109 ILE A C 1
ATOM 910 O O . ILE A 1 109 ? -5.648 3.511 5.579 1.00 98.12 109 ILE A O 1
ATOM 914 N N . ASN A 1 110 ? -4.494 5.088 6.680 1.00 97.25 110 ASN A N 1
ATOM 915 C CA . ASN A 1 110 ? -5.324 5.021 7.879 1.00 97.25 110 ASN A CA 1
ATOM 916 C C . ASN A 1 110 ? -6.735 5.560 7.637 1.00 97.25 110 ASN A C 1
ATOM 918 O O . ASN A 1 110 ? -7.689 4.978 8.148 1.00 97.25 110 ASN A O 1
ATOM 922 N N . ILE A 1 111 ? -6.892 6.624 6.840 1.00 94.81 111 ILE A N 1
ATOM 923 C CA . ILE A 1 111 ? -8.219 7.089 6.409 1.00 94.81 111 ILE A CA 1
ATOM 924 C C . ILE A 1 111 ? -8.946 5.962 5.672 1.00 94.81 111 ILE A C 1
ATOM 926 O O . ILE A 1 111 ? -10.062 5.616 6.054 1.00 94.81 111 ILE A O 1
ATOM 930 N N . TYR A 1 112 ? -8.285 5.329 4.698 1.00 96.25 112 TYR A N 1
ATOM 931 C CA . TYR A 1 112 ? -8.859 4.200 3.963 1.00 96.25 112 TYR A CA 1
ATOM 932 C C . TYR A 1 112 ? -9.240 3.034 4.891 1.00 96.25 112 TYR A C 1
ATOM 934 O O . TYR A 1 112 ? -10.338 2.492 4.799 1.00 96.25 112 TYR A O 1
ATOM 942 N N . PHE A 1 113 ? -8.371 2.665 5.839 1.00 97.31 113 PHE A N 1
ATOM 943 C CA . PHE A 1 113 ? -8.666 1.615 6.816 1.00 97.31 113 PHE A CA 1
ATOM 944 C C . PHE A 1 113 ? -9.888 1.923 7.681 1.00 97.31 113 PHE A C 1
ATOM 946 O O . PHE A 1 113 ? -10.659 1.01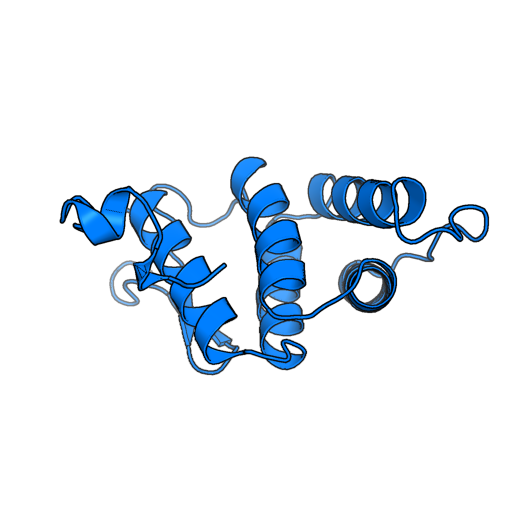5 8.000 1.00 97.31 113 PHE A O 1
ATOM 953 N N . ILE A 1 114 ? -10.066 3.182 8.075 1.00 95.19 114 ILE A N 1
ATOM 954 C CA . ILE A 1 114 ? -11.213 3.605 8.874 1.00 95.19 114 ILE A CA 1
ATOM 955 C C . ILE A 1 114 ? -12.501 3.535 8.052 1.00 95.19 114 ILE A C 1
ATOM 957 O O . ILE A 1 114 ? -13.480 2.970 8.537 1.00 95.19 114 ILE A O 1
ATOM 961 N N . GLU A 1 115 ? -12.487 4.061 6.827 1.00 93.75 115 GLU A N 1
ATOM 962 C CA . GLU A 1 115 ? -13.656 4.117 5.940 1.00 93.75 115 GLU A CA 1
ATOM 963 C C . GLU A 1 115 ? -14.118 2.721 5.487 1.00 93.75 115 GLU A C 1
ATOM 965 O O . GLU A 1 115 ? -15.318 2.462 5.423 1.00 93.75 115 GLU A O 1
ATOM 970 N N . GLU A 1 116 ? -13.183 1.796 5.256 1.00 95.88 116 GLU A N 1
ATOM 971 C CA . GLU A 1 116 ? -13.476 0.442 4.761 1.00 95.88 116 GLU A CA 1
ATOM 972 C C . GLU A 1 116 ? -13.576 -0.616 5.873 1.00 95.88 116 GLU A C 1
ATOM 974 O O . GLU A 1 116 ? -13.684 -1.814 5.606 1.00 95.88 116 GLU A O 1
ATOM 979 N N . GLY A 1 117 ? -13.523 -0.208 7.145 1.00 96.00 117 GLY A N 1
ATOM 980 C CA . GLY A 1 117 ? -13.664 -1.139 8.267 1.00 96.00 117 GLY A CA 1
ATOM 981 C C . GLY A 1 117 ? -12.510 -2.145 8.378 1.00 96.00 117 GLY A C 1
ATOM 982 O O . GLY A 1 117 ? -12.707 -3.276 8.835 1.00 96.00 117 GLY A O 1
ATOM 983 N N . ILE A 1 118 ? -11.299 -1.751 7.974 1.00 97.19 118 ILE A N 1
ATOM 984 C CA . ILE A 1 118 ? -10.081 -2.538 8.176 1.00 97.19 118 ILE A CA 1
ATOM 985 C C . ILE A 1 118 ? -9.652 -2.422 9.642 1.00 97.19 118 ILE A C 1
ATOM 987 O O . ILE A 1 118 ? -9.508 -1.331 10.198 1.00 97.19 118 ILE A O 1
ATOM 991 N N . GLY A 1 119 ? -9.425 -3.565 10.288 1.00 96.38 119 GLY A N 1
ATOM 992 C CA . GLY A 1 119 ? -9.107 -3.650 11.716 1.00 96.38 119 GLY A CA 1
ATOM 993 C C . GLY A 1 119 ? -7.678 -3.258 12.104 1.00 96.38 119 GLY A C 1
ATOM 994 O O . GLY A 1 119 ? -7.298 -3.445 13.263 1.00 96.38 119 GLY A O 1
ATOM 995 N N . TRP A 1 120 ? -6.886 -2.753 11.167 1.00 97.62 120 TRP A N 1
ATOM 996 C CA . TRP A 1 120 ? -5.488 -2.386 11.368 1.00 97.62 120 TRP A CA 1
ATOM 997 C C . TRP A 1 120 ? -5.321 -0.867 11.318 1.00 97.62 120 TRP A C 1
ATOM 999 O O . TRP A 1 120 ? -6.164 -0.161 10.765 1.00 97.62 120 TRP A O 1
ATOM 1009 N N . LYS A 1 121 ? -4.241 -0.372 11.912 1.00 97.50 121 LYS A N 1
ATOM 1010 C CA . LYS A 1 121 ? -3.788 1.017 11.852 1.00 97.50 121 LYS A CA 1
ATOM 1011 C C . LYS A 1 121 ? -2.287 1.007 11.639 1.00 97.50 121 LYS A C 1
ATOM 1013 O O . LYS A 1 121 ? -1.600 0.262 12.318 1.00 97.50 121 LYS A O 1
ATOM 1018 N N . LEU A 1 122 ? -1.790 1.839 10.740 1.00 98.44 122 LEU A N 1
ATOM 1019 C CA . LEU A 1 122 ? -0.363 2.076 10.595 1.00 98.44 122 LEU A CA 1
ATOM 1020 C C . LEU A 1 122 ? 0.066 3.200 11.549 1.00 98.44 122 LEU A C 1
ATOM 1022 O O . LEU A 1 122 ? -0.570 4.252 11.571 1.00 98.44 122 LEU A O 1
ATOM 1026 N N . SER A 1 123 ? 1.104 2.976 12.344 1.00 97.56 123 SER A N 1
ATOM 1027 C CA . SER A 1 123 ? 1.705 3.976 13.229 1.00 97.56 123 SER A CA 1
ATOM 1028 C C . SER A 1 123 ? 3.212 3.772 13.229 1.00 97.56 123 SER A C 1
ATOM 1030 O O . SER A 1 123 ? 3.666 2.660 13.473 1.00 97.56 123 SER A O 1
ATOM 1032 N N . ASP A 1 124 ? 3.990 4.814 12.938 1.00 96.50 124 ASP A N 1
ATOM 1033 C CA . ASP A 1 124 ? 5.459 4.725 12.899 1.00 96.50 124 ASP A CA 1
ATOM 1034 C C . ASP A 1 124 ? 5.970 3.587 11.982 1.00 96.50 124 ASP A C 1
ATOM 1036 O O . ASP A 1 124 ? 6.931 2.888 12.301 1.00 96.50 124 ASP A O 1
ATOM 1040 N N . CYS A 1 125 ? 5.321 3.410 10.823 1.00 96.56 125 CYS A N 1
ATOM 1041 C CA . CYS A 1 125 ? 5.547 2.313 9.863 1.00 96.56 125 CYS A CA 1
ATOM 1042 C C . CYS A 1 125 ? 5.195 0.890 10.342 1.00 96.56 125 CYS A C 1
ATOM 1044 O O . CYS A 1 125 ? 5.425 -0.047 9.581 1.00 96.56 125 CYS A O 1
ATOM 1046 N N . GLU A 1 126 ? 4.606 0.712 11.524 1.00 98.12 126 GLU A N 1
ATOM 1047 C CA . GLU A 1 126 ? 4.192 -0.593 12.056 1.00 98.12 126 GLU A CA 1
ATOM 1048 C C . GLU A 1 126 ? 2.662 -0.708 12.108 1.00 98.12 126 GLU A C 1
ATOM 1050 O O . GLU A 1 126 ? 1.952 0.247 12.442 1.00 98.12 126 GLU A O 1
ATOM 1055 N N . LEU A 1 127 ? 2.124 -1.868 11.725 1.00 97.81 127 LEU A N 1
ATOM 1056 C CA . LEU A 1 127 ? 0.692 -2.132 11.781 1.00 97.81 127 LEU A CA 1
ATOM 1057 C C . LEU A 1 127 ? 0.273 -2.630 13.164 1.00 97.81 127 LEU A C 1
ATOM 1059 O O . LEU A 1 127 ? 0.643 -3.708 13.624 1.00 97.81 127 LEU A O 1
ATOM 1063 N N . GLU A 1 128 ? -0.628 -1.881 13.782 1.00 96.81 128 GLU A N 1
ATOM 1064 C CA . GLU A 1 128 ? -1.224 -2.180 15.073 1.00 96.81 128 GLU A CA 1
ATOM 1065 C C . GLU A 1 128 ? -2.717 -2.499 14.933 1.00 96.81 128 GLU A C 1
ATOM 1067 O O . GLU A 1 128 ? -3.401 -2.101 13.984 1.00 96.81 128 GLU A O 1
ATOM 1072 N N . ALA A 1 129 ? -3.272 -3.215 15.910 1.00 94.81 129 ALA A N 1
ATOM 1073 C CA . ALA A 1 129 ? -4.713 -3.417 15.980 1.00 94.81 129 ALA A CA 1
ATOM 1074 C C . ALA A 1 129 ? -5.422 -2.093 16.312 1.00 94.81 129 ALA A C 1
ATOM 1076 O O . ALA A 1 129 ? -5.128 -1.477 17.332 1.00 94.81 129 ALA A O 1
ATOM 1077 N N . ARG A 1 130 ? -6.437 -1.712 15.523 1.00 88.81 130 ARG A N 1
ATOM 1078 C CA . ARG A 1 130 ? -7.233 -0.489 15.758 1.00 88.81 130 ARG A CA 1
ATOM 1079 C C . ARG A 1 130 ? -7.982 -0.491 17.102 1.00 88.81 130 ARG A C 1
ATOM 1081 O O . ARG A 1 130 ? -8.260 0.570 17.638 1.00 88.81 130 ARG A O 1
ATOM 1088 N N . ASN A 1 131 ? -8.271 -1.680 17.641 1.00 81.25 131 ASN A N 1
ATOM 1089 C CA . ASN A 1 131 ? -8.805 -1.913 18.987 1.00 81.25 131 ASN A CA 1
ATOM 1090 C C . ASN A 1 131 ? -8.186 -3.197 19.577 1.00 81.25 131 ASN A C 1
ATOM 1092 O O . ASN A 1 131 ? -8.687 -4.293 19.309 1.00 81.25 131 ASN A O 1
ATOM 1096 N N . PRO A 1 132 ? -7.095 -3.106 20.356 1.00 62.38 132 PRO A N 1
ATOM 1097 C CA . PRO A 1 132 ? -6.394 -4.282 20.876 1.00 62.38 132 PRO A CA 1
ATOM 1098 C C . PRO A 1 132 ? -7.196 -5.071 21.926 1.00 62.38 132 PRO A C 1
ATOM 1100 O O . PRO A 1 132 ? -6.883 -6.229 22.171 1.00 62.38 132 PRO A O 1
ATOM 1103 N N . GLU A 1 133 ? -8.246 -4.488 22.516 1.00 58.38 133 GLU A N 1
ATOM 1104 C CA . GLU A 1 133 ? -9.096 -5.148 23.525 1.00 58.38 133 GLU A CA 1
ATOM 1105 C C . GLU A 1 133 ? -10.102 -6.164 22.943 1.00 58.38 133 GLU A C 1
ATOM 1107 O O . GLU A 1 133 ? -10.733 -6.897 23.700 1.00 58.38 133 GLU A O 1
ATOM 1112 N N . VAL A 1 134 ? -10.257 -6.227 21.613 1.00 55.06 134 VAL A N 1
ATOM 1113 C CA . VAL A 1 134 ? -11.200 -7.132 20.912 1.00 55.06 134 VAL A CA 1
ATOM 1114 C C . VAL A 1 134 ? -10.466 -8.327 20.263 1.00 55.06 134 VAL A C 1
ATOM 1116 O O . VAL A 1 134 ? -11.006 -8.999 19.387 1.00 55.06 134 VAL A O 1
ATOM 1119 N N . LEU A 1 135 ? -9.214 -8.577 20.668 1.00 50.25 135 LEU A N 1
ATOM 1120 C CA . LEU A 1 135 ? -8.375 -9.693 20.206 1.00 50.25 135 LEU A CA 1
ATOM 1121 C C . LEU A 1 135 ? -8.649 -11.011 20.942 1.00 50.25 135 LEU A C 1
ATOM 1123 O O . LEU A 1 135 ? -8.773 -10.993 22.187 1.00 50.25 135 LEU A O 1
#

Secondary structure (DSSP, 8-state):
--GGGSHHHHTT----------BSS---HHHHHHHHHHHHHTT--HHHHHHHHHHHHT----TT--SIIIIIHHHHHHHHHTS-HHHHHHHHHHHHHH-SSHHHHHHHHHHHHHHTTBSEEEETTEEEESSGGG-

Sequence (135 aa):
MNEDSRFSTRHGFREVNEAEITVRYDAPHELRGVIVDLAYESGLRPKTLRTLVCRILRKRPDSNNWSEYPNIDEENRQLIDNAEWYKVYDLIEAIAEQAHDQEKFESEINIYFIEEGIGWKLSDCELEARNPEVL

=== Feature glossary ===
Reading guide. The protein is described through the following features:

Foldseek 3Di. A 3Di character summarizes, for each residue, the relative orientation of the Cα frame of its nearest spatial neighbor. Because it encodes fold topology rather than chemistry, 3Di alignments detect remote structural similarity that sequence alignment misses.

Contact-map, Ramachandran, and PAE plots. Plot images: a contact map (which residues are close in 3D, as an N×N binary image), a Ramachandran scatter (backbone torsion angles, revealing secondary-structure composition at a glance), and — for AlphaFold structures — a PAE heatmap (pairwise prediction confidence).

Radius of gyration, Cα contacts, bounding box. Radius of gyration (Rg) is the root-mean-square distance of Cα atoms from their centroid — a single number for overall size and compactness. A globular domain of N residues has Rg ≈ 2.2·N^0.38 Å; an extended or disordered chain has a much larger Rg. The Cα contact count is the number of residue pairs whose Cα atoms are within 8 Å and are more than four positions apart in sequence — a standard proxy for tertiary packing density. The bounding box is the smallest axis-aligned box enclosing all Cα atoms.

Secondary structure (8-state, DSSP). Eight-state secondary structure (DSSP): H is the canonical α-helix, G the tighter 3₁₀-helix, I the wider π-helix; E/B are β-structure, T and S are turns and bends, and '-' is everything else. DSSP derives these from the pattern of main-chain N–H···O=C hydrogen bonds, not from the sequence.

B-factor. B-factor (Debye–Waller factor) reflects atomic displacement in the crystal lattice. It is an experimental observable (units Å²), not a prediction; low values mean the atom is pinned down, high values mean it moves or is heterogeneous across the crystal.

pLDDT. pLDDT is the predicted lDDT-Cα score: AlphaFold's confidence that the local environment of each residue (all inter-atomic distances within 15 Å) is correctly placed. It is a per-residue number between 0 and 100, with higher meaning more reliable.

Nearest PDB structures. Nearest PDB neighbors are the top structural matches found by Foldseek when searching this structure against the entire Protein Data Bank. Each hit reports a TM-score (0 to 1; >0.5 almost always implies the same fold) and an E-value. These are *structural* homologs — they may share no detectable sequence similarity.

Solvent-accessible surface area. Accessible surface area quantifies burial. A residue with SASA near zero is packed into the hydrophobic core; one with SASA >100 Å² sits on the surface. Computed here via the Shrake–Rupley numerical algorithm with a 1.4 Å probe.

Rendered structure images. Structure images are PyMOL renders from six orthogonal camera directions. Cartoon representation draws helices as coils and strands as arrows; sticks shows the backbone as bonds; surface shows the solvent-excluded envelope. Rainbow coloring maps sequence position to hue (blue→red, N→C); chain coloring assigns a distinct color per polypeptide.

Backbone torsions (φ/ψ). φ (phi) and ψ (psi) are the two rotatable backbone dihedrals per residue: φ is the C(i-1)–N–Cα–C torsion, ψ is the N–Cα–C–N(i+1) torsion, both in degrees on (−180°, 180°]. α-helical residues cluster near (−60°, −45°); β-strand residues near (−120°, +130°). A Ramachandran plot is simply a scatter of (φ, ψ) for every residue.

Predicted aligned error. Predicted Aligned Error (PAE) is an AlphaFold confidence matrix: entry (i, j) is the expected error in the position of residue j, in ångströms, when the prediction is superimposed on the true structure at residue i. Low PAE within a block of residues means that block is internally rigid and well-predicted; high PAE between two blocks means their relative placement is uncertain even if each block individually is confident.

mmCIF coordinates. Structure coordinates are given as an mmCIF _atom_site loop: one row per atom with element, residue name, chain id, sequence number, and x/y/z position in Å. Only the four main-chain atoms per residue are included here; side chains are omitted to keep the record compact.

InterPro / GO / CATH / organism. Database cross-references. InterPro integrates a d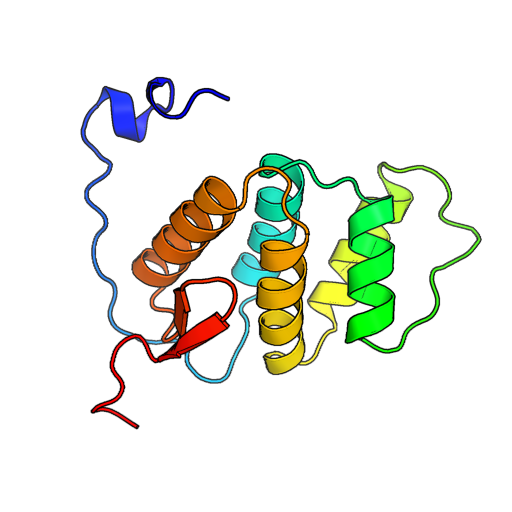ozen domain/family signature databases into unified entries with residue-range hits. GO terms attach function/process/location labels with evidence codes. CATH codes position the fold in a four-level structural taxonomy. Organism is the NCBI-taxonomy species name.

Secondary structure (3-state, P-SEA). SS3 is a coarse helix/strand/coil call (letters a/b/c) made by the P-SEA algorithm from inter-Cα distances and dihedrals. It is less detailed than DSSP but needs only Cα positions.

Sequence. Sequence gives the chain of amino acids in standard one-letter code (A=alanine, C=cysteine, …, Y=tyrosine), read N→C. It is the only feature that is directly encoded by the gene; all structural features are derived from the folded form of this sequence.